Protein AF-A0A848SY18-F1 (afdb_monomer_lite)

pLDDT: mean 81.51, std 12.19, range [57.94, 96.0]

Structure (mmCIF, N/CA/C/O backbone):
data_AF-A0A848SY18-F1
#
_entry.id   AF-A0A848SY18-F1
#
loop_
_atom_site.group_PDB
_atom_site.id
_atom_site.type_symbol
_atom_site.label_atom_id
_atom_site.label_alt_id
_atom_site.label_comp_id
_atom_site.label_asym_id
_atom_site.label_entity_id
_atom_site.label_seq_id
_atom_site.pdbx_PDB_ins_code
_atom_site.Cartn_x
_atom_site.Cartn_y
_atom_site.Cartn_z
_atom_site.occupancy
_atom_site.B_iso_or_equiv
_atom_site.auth_seq_id
_atom_site.auth_comp_id
_atom_site.auth_asym_id
_atom_site.auth_atom_id
_atom_site.pdbx_PDB_model_num
ATOM 1 N N . THR A 1 1 ? 0.138 -9.824 -4.449 1.00 77.19 1 THR A N 1
ATOM 2 C CA . THR A 1 1 ? 1.586 -9.595 -4.633 1.00 77.19 1 THR A CA 1
ATOM 3 C C . THR A 1 1 ? 1.789 -8.093 -4.758 1.00 77.19 1 THR A C 1
ATOM 5 O O . THR A 1 1 ? 0.852 -7.423 -5.182 1.00 77.19 1 THR A O 1
ATOM 8 N N . VAL A 1 2 ? 2.917 -7.537 -4.309 1.00 79.81 2 VAL A N 1
ATOM 9 C CA . VAL A 1 2 ? 3.166 -6.082 -4.381 1.00 79.81 2 VAL A CA 1
ATOM 10 C C . VAL A 1 2 ? 3.931 -5.775 -5.679 1.00 79.81 2 VAL A C 1
ATOM 12 O O . VAL A 1 2 ? 4.819 -6.557 -6.017 1.00 79.81 2 VAL A O 1
ATOM 15 N N . PRO A 1 3 ? 3.591 -4.706 -6.426 1.00 84.81 3 PRO A N 1
ATOM 16 C CA . PRO A 1 3 ? 4.313 -4.333 -7.644 1.00 84.81 3 PRO A CA 1
ATOM 17 C C . PRO A 1 3 ? 5.781 -3.981 -7.372 1.00 84.81 3 PRO A C 1
ATOM 19 O O . PRO A 1 3 ? 6.089 -3.372 -6.352 1.00 84.81 3 PRO A O 1
ATOM 22 N N . GLU A 1 4 ? 6.668 -4.277 -8.324 1.00 84.19 4 GLU A N 1
ATOM 23 C CA . GLU A 1 4 ? 8.107 -3.957 -8.232 1.00 84.19 4 GLU A CA 1
ATOM 24 C C . GLU A 1 4 ? 8.389 -2.446 -8.215 1.00 84.19 4 GLU A C 1
ATOM 26 O O . GLU A 1 4 ? 9.436 -2.004 -7.756 1.00 84.19 4 GLU A O 1
ATOM 31 N N . THR A 1 5 ? 7.431 -1.636 -8.669 1.00 84.50 5 THR A N 1
ATOM 32 C CA . THR A 1 5 ? 7.511 -0.170 -8.662 1.00 84.50 5 THR A CA 1
ATOM 33 C C . THR A 1 5 ? 7.241 0.450 -7.290 1.00 84.50 5 THR A C 1
ATOM 35 O O . THR A 1 5 ? 7.219 1.673 -7.168 1.00 84.50 5 THR A O 1
ATOM 38 N N . VAL A 1 6 ? 7.008 -0.358 -6.251 1.00 86.62 6 VAL A N 1
ATOM 39 C CA . VAL A 1 6 ? 6.725 0.102 -4.886 1.00 86.62 6 VAL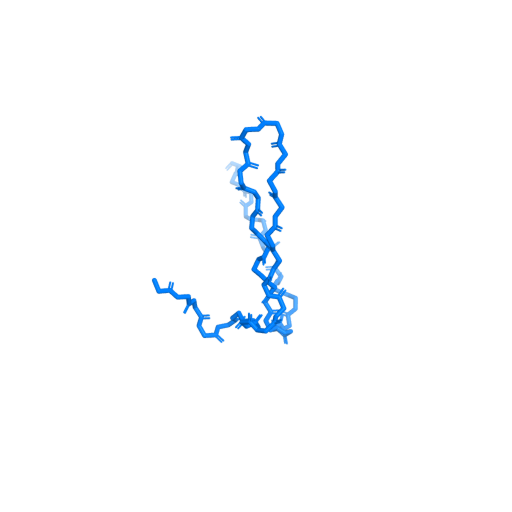 A CA 1
ATOM 40 C C . VAL A 1 6 ? 7.958 -0.060 -4.005 1.00 86.62 6 VAL A C 1
ATOM 42 O O . VAL A 1 6 ? 8.578 -1.120 -3.959 1.00 86.62 6 VAL A O 1
ATOM 45 N N . ILE A 1 7 ? 8.272 0.979 -3.232 1.00 88.75 7 ILE A N 1
ATOM 46 C CA . ILE A 1 7 ? 9.327 0.932 -2.219 1.00 88.75 7 ILE A CA 1
ATOM 47 C C . ILE A 1 7 ? 8.777 0.189 -0.999 1.00 88.75 7 ILE A C 1
ATOM 49 O O . ILE A 1 7 ? 8.171 0.794 -0.114 1.00 88.75 7 ILE A O 1
ATOM 53 N N . ALA A 1 8 ? 8.976 -1.129 -0.962 1.00 85.88 8 ALA A N 1
ATOM 54 C CA . ALA A 1 8 ? 8.413 -2.001 0.071 1.00 85.88 8 ALA A CA 1
ATOM 55 C C . ALA A 1 8 ? 8.786 -1.577 1.505 1.00 85.88 8 ALA A C 1
ATOM 57 O O . ALA A 1 8 ? 7.964 -1.676 2.411 1.00 85.88 8 ALA A O 1
ATOM 58 N N . GLU A 1 9 ? 9.993 -1.042 1.700 1.00 86.75 9 GLU A N 1
ATOM 59 C CA . GLU A 1 9 ? 10.500 -0.587 3.004 1.00 86.75 9 GLU A CA 1
ATOM 60 C C . GLU A 1 9 ? 9.805 0.673 3.539 1.00 86.75 9 GLU A C 1
ATOM 62 O O . GLU A 1 9 ? 9.923 0.990 4.719 1.00 86.75 9 GLU A O 1
ATOM 67 N N . LYS A 1 10 ? 9.089 1.404 2.679 1.00 87.25 10 LYS A N 1
ATOM 68 C CA . LYS A 1 10 ? 8.371 2.635 3.035 1.00 87.25 10 LYS A CA 1
ATOM 69 C C . LYS A 1 10 ? 6.853 2.450 3.036 1.00 87.25 10 LYS A C 1
ATOM 71 O O . LYS A 1 10 ? 6.122 3.434 3.031 1.00 87.25 10 LYS A O 1
ATOM 76 N N . ILE A 1 11 ? 6.364 1.212 2.990 1.00 89.38 11 ILE A N 1
ATOM 77 C CA . ILE A 1 11 ? 4.928 0.951 3.091 1.00 89.38 11 ILE A CA 1
ATOM 78 C C . ILE A 1 11 ? 4.460 1.326 4.498 1.00 89.38 11 ILE A C 1
ATOM 80 O O . ILE A 1 11 ? 4.975 0.812 5.489 1.00 89.38 11 ILE A O 1
ATOM 84 N N . GLU A 1 12 ? 3.455 2.192 4.575 1.00 91.75 12 GLU A N 1
ATOM 85 C CA . GLU A 1 12 ? 2.865 2.638 5.836 1.00 91.75 12 GLU A CA 1
ATOM 86 C C . GLU A 1 12 ? 1.420 2.150 5.940 1.00 91.75 12 GLU A C 1
ATOM 88 O O . GLU A 1 12 ? 0.672 2.152 4.960 1.00 91.75 12 GLU A O 1
ATOM 93 N N . GLY A 1 13 ? 1.019 1.726 7.136 1.00 92.38 13 GLY A N 1
ATOM 94 C CA . GLY A 1 13 ? -0.339 1.285 7.434 1.00 92.38 13 GLY A CA 1
ATOM 95 C C . GLY A 1 13 ? -0.916 2.078 8.598 1.00 92.38 13 GLY A C 1
ATOM 96 O O . GLY A 1 13 ? -0.260 2.232 9.628 1.00 92.38 13 GLY A O 1
ATOM 97 N N . LYS A 1 14 ? -2.148 2.561 8.449 1.00 96.00 14 LYS A N 1
ATOM 98 C CA . LYS A 1 14 ? -2.875 3.297 9.485 1.00 96.00 14 LYS A CA 1
ATOM 99 C C . LYS A 1 14 ? -4.303 2.777 9.587 1.00 96.00 14 LYS A C 1
ATOM 101 O O . LYS A 1 14 ? -5.008 2.709 8.585 1.00 96.00 14 LYS A O 1
ATOM 106 N N . TYR A 1 15 ? -4.726 2.406 10.790 1.00 95.12 15 TYR A N 1
ATOM 107 C CA . TYR A 1 15 ? -6.091 1.959 11.053 1.00 95.12 15 TYR A CA 1
ATOM 108 C C . TYR A 1 15 ? -6.843 3.038 11.826 1.00 95.12 15 TYR A C 1
ATOM 110 O O . TYR A 1 15 ? -6.481 3.343 12.961 1.00 95.12 15 TYR A O 1
ATOM 118 N N . GLU A 1 16 ? -7.865 3.619 11.206 1.00 95.69 16 GLU A N 1
ATOM 119 C CA . GLU A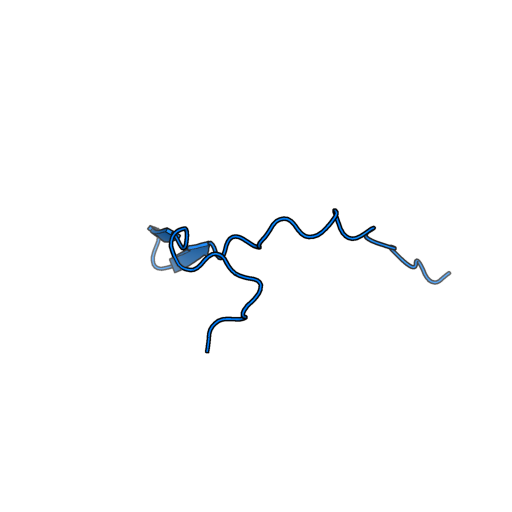 1 16 ? -8.684 4.691 11.781 1.00 95.69 16 GLU A CA 1
ATOM 120 C C . GLU A 1 16 ? -10.149 4.482 11.406 1.00 95.69 16 GLU A C 1
ATOM 122 O O . GLU A 1 16 ? -10.452 4.094 10.281 1.00 95.69 16 GLU A O 1
ATOM 127 N N . ASP A 1 17 ? -11.053 4.700 12.364 1.00 94.06 17 ASP A N 1
ATOM 128 C CA . ASP A 1 17 ? -12.512 4.638 12.174 1.00 94.06 17 ASP A CA 1
ATOM 129 C C . ASP A 1 17 ? -13.034 3.341 11.525 1.00 94.06 17 ASP A C 1
ATOM 131 O O . ASP A 1 17 ? -14.013 3.333 10.783 1.00 94.06 17 ASP A O 1
ATOM 135 N N . GLY A 1 18 ? -12.377 2.211 11.804 1.00 95.31 18 GLY A N 1
ATOM 136 C CA . GLY A 1 18 ? -12.740 0.915 11.221 1.00 95.31 18 GLY A CA 1
ATOM 137 C C . GLY A 1 18 ? -12.194 0.678 9.808 1.00 95.31 18 GLY A C 1
ATOM 138 O O . GLY A 1 18 ? -12.511 -0.342 9.196 1.00 95.31 18 GLY A O 1
ATOM 139 N N . ILE A 1 19 ? -11.372 1.595 9.289 1.00 95.75 19 ILE A N 1
ATOM 140 C CA . ILE A 1 19 ? -10.797 1.542 7.945 1.00 95.75 19 ILE A CA 1
ATOM 141 C C . ILE A 1 19 ? -9.279 1.372 8.034 1.00 95.75 19 ILE A C 1
ATOM 143 O O . ILE A 1 19 ? -8.566 2.163 8.655 1.00 95.75 19 ILE A O 1
ATOM 147 N N . LEU A 1 20 ? -8.771 0.340 7.357 1.00 93.75 20 LEU A N 1
ATOM 148 C CA . LEU A 1 20 ? -7.340 0.132 7.158 1.00 93.75 20 LEU A CA 1
ATOM 149 C C . LEU A 1 20 ? -6.872 0.899 5.918 1.00 93.75 20 LEU A C 1
ATOM 151 O O . LEU A 1 20 ? -7.181 0.520 4.790 1.00 93.75 20 LEU A O 1
ATOM 155 N N . ASN A 1 21 ? -6.094 1.952 6.136 1.00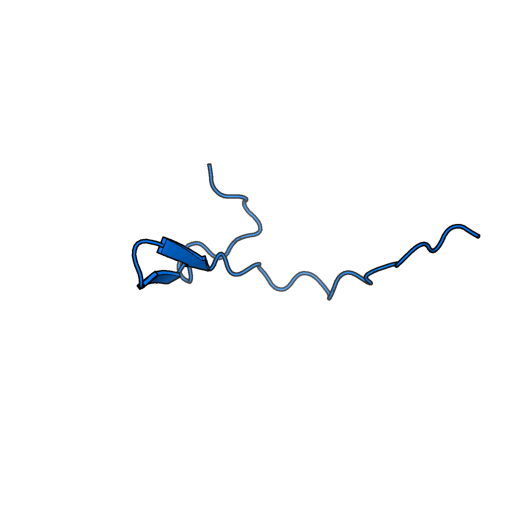 92.94 21 ASN A N 1
ATOM 156 C CA . ASN A 1 21 ? -5.438 2.726 5.094 1.00 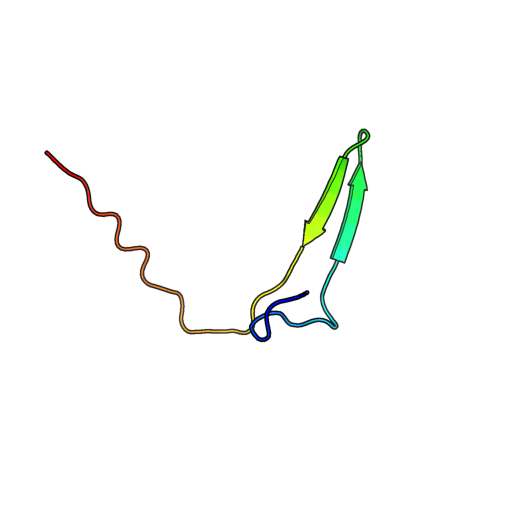92.94 21 ASN A CA 1
ATOM 157 C C . ASN A 1 21 ? -4.000 2.233 4.917 1.00 92.94 21 ASN A C 1
ATOM 159 O O . ASN A 1 21 ? -3.252 2.132 5.888 1.00 92.94 21 ASN A O 1
ATOM 163 N N . ILE A 1 22 ? -3.608 1.938 3.678 1.00 92.62 22 ILE A N 1
ATOM 164 C CA . ILE A 1 22 ? -2.255 1.486 3.333 1.00 92.62 22 ILE A CA 1
ATOM 165 C C . ILE A 1 22 ? -1.690 2.437 2.282 1.00 92.62 22 ILE A C 1
ATOM 167 O O . ILE A 1 22 ? -2.294 2.639 1.228 1.00 92.62 22 ILE A O 1
ATOM 171 N N . VAL A 1 23 ? -0.521 3.001 2.561 1.00 91.50 23 VAL A N 1
ATOM 172 C CA . VAL A 1 23 ? 0.223 3.859 1.642 1.00 91.50 23 VAL A CA 1
ATOM 173 C C . VAL A 1 23 ? 1.313 3.020 0.986 1.00 91.50 23 VAL A C 1
ATOM 175 O O . VAL A 1 23 ? 2.201 2.500 1.656 1.00 91.50 23 VAL A O 1
ATOM 178 N N . LEU A 1 24 ? 1.234 2.880 -0.339 1.00 91.56 24 LEU A N 1
ATOM 179 C CA . LEU A 1 24 ? 2.230 2.192 -1.161 1.00 91.56 24 LEU A CA 1
ATOM 180 C C . LEU A 1 24 ? 3.041 3.238 -1.943 1.00 91.56 24 LEU A C 1
ATOM 182 O O . LEU A 1 24 ? 2.602 3.668 -3.016 1.00 91.56 24 LEU A O 1
ATOM 186 N N . PRO A 1 25 ? 4.195 3.691 -1.424 1.00 87.06 25 PRO A N 1
ATOM 187 C CA . PRO A 1 25 ? 5.000 4.696 -2.100 1.00 87.06 25 PRO A CA 1
ATOM 188 C C . PRO A 1 25 ? 5.634 4.108 -3.357 1.00 87.06 25 PRO A C 1
ATOM 190 O O . PRO A 1 25 ? 6.269 3.054 -3.322 1.00 87.06 25 PRO A O 1
ATOM 193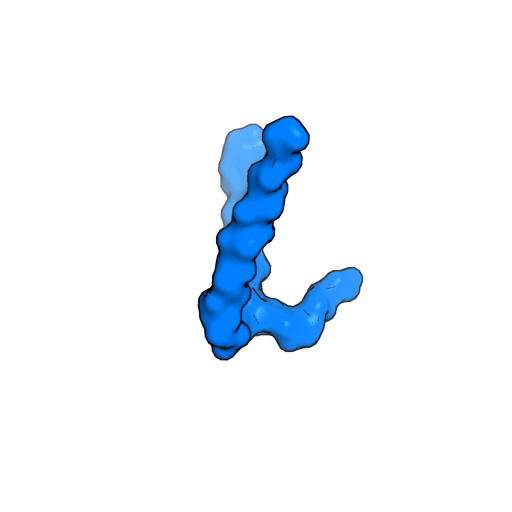 N N . LYS A 1 26 ? 5.472 4.809 -4.477 1.00 85.94 26 LYS A N 1
ATOM 194 C CA . LYS A 1 26 ? 6.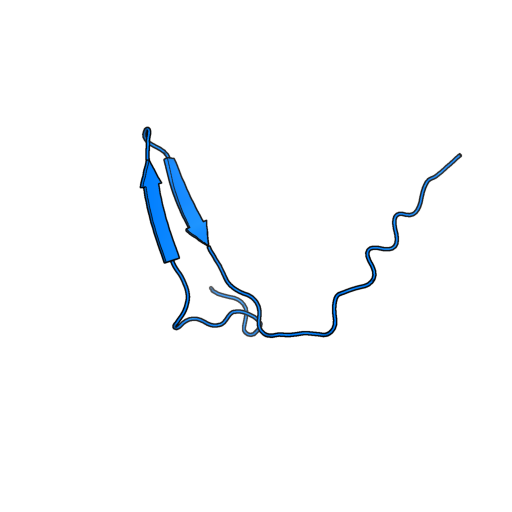098 4.428 -5.742 1.00 85.94 26 LYS A CA 1
ATOM 195 C C . LYS A 1 26 ? 7.560 4.871 -5.762 1.00 85.94 26 LYS A C 1
ATOM 197 O O . LYS A 1 26 ? 7.899 5.911 -5.195 1.00 85.94 26 LYS A O 1
ATOM 202 N N . LEU A 1 27 ? 8.404 4.095 -6.435 1.00 82.12 27 LEU A N 1
ATOM 203 C CA . LEU A 1 27 ? 9.716 4.544 -6.889 1.00 82.12 27 LEU A CA 1
ATOM 204 C C . LEU A 1 27 ? 9.527 5.821 -7.718 1.00 82.12 27 LEU A C 1
ATOM 206 O O . LEU A 1 27 ? 8.502 5.975 -8.385 1.00 82.12 27 LEU A O 1
ATOM 210 N N . GLU A 1 28 ? 10.475 6.757 -7.633 1.00 71.25 28 GLU A N 1
ATOM 211 C CA . GLU A 1 28 ? 10.443 7.997 -8.414 1.00 71.25 28 GLU A CA 1
ATOM 212 C C . GLU A 1 28 ? 10.582 7.685 -9.910 1.00 71.25 28 GLU A C 1
ATOM 214 O O . GLU A 1 28 ? 11.647 7.805 -10.508 1.00 71.25 28 GLU A O 1
ATOM 219 N N . GLU A 1 29 ? 9.485 7.276 -10.533 1.00 63.56 29 GLU A N 1
ATOM 220 C CA . GLU A 1 29 ? 9.324 7.299 -11.973 1.00 63.56 29 GLU A CA 1
ATOM 221 C C . GLU A 1 29 ? 8.763 8.667 -12.352 1.00 63.56 29 GLU A C 1
ATOM 223 O O . GLU A 1 29 ? 7.745 9.125 -11.823 1.00 63.56 29 GLU A O 1
ATOM 228 N N . VAL A 1 30 ? 9.505 9.330 -13.242 1.00 59.78 30 VAL A N 1
ATOM 229 C CA . VAL A 1 30 ? 9.242 10.635 -13.855 1.00 59.78 30 VAL A CA 1
ATOM 230 C C . VAL A 1 30 ? 7.743 10.901 -13.920 1.00 59.78 30 VAL A C 1
ATOM 232 O O . VAL A 1 30 ? 7.038 10.202 -14.644 1.00 59.78 30 VAL A O 1
ATOM 235 N N . LYS A 1 31 ? 7.280 11.889 -13.133 1.00 60.47 31 LYS A N 1
ATOM 236 C CA . LYS A 1 31 ? 5.878 12.319 -12.997 1.00 60.47 31 LYS A CA 1
ATOM 237 C C . LYS A 1 31 ? 5.112 12.058 -14.289 1.00 60.47 31 LYS A C 1
ATOM 239 O O . LYS A 1 31 ? 5.235 12.820 -15.249 1.00 60.47 31 LYS A O 1
ATOM 244 N N . GLY A 1 32 ? 4.357 10.959 -14.302 1.00 57.94 32 GLY A N 1
ATOM 245 C CA . GLY A 1 32 ? 3.553 10.575 -15.448 1.00 57.94 32 GLY A CA 1
ATOM 246 C C . GLY A 1 32 ? 2.658 11.750 -15.798 1.00 57.94 32 GLY A C 1
ATOM 247 O O . GLY A 1 32 ? 1.865 12.195 -14.970 1.00 57.94 32 GLY A O 1
ATOM 248 N N . ILE A 1 33 ? 2.843 12.296 -16.997 1.00 60.66 33 ILE A N 1
ATOM 249 C CA . ILE A 1 33 ? 2.002 13.361 -17.528 1.00 60.66 33 ILE A CA 1
ATOM 250 C C . ILE A 1 33 ? 0.584 12.794 -17.515 1.00 60.66 33 ILE A C 1
ATOM 252 O O . ILE A 1 33 ? 0.274 11.900 -18.305 1.00 60.66 33 ILE A O 1
ATOM 256 N N . SER A 1 34 ? -0.267 13.260 -16.599 1.00 64.69 34 SER A N 1
ATOM 257 C CA . SER A 1 34 ? -1.678 12.893 -16.590 1.00 64.69 34 SER A CA 1
ATOM 258 C C . SER A 1 34 ? -2.319 13.536 -17.816 1.00 64.69 34 SER A C 1
ATOM 260 O O . SER A 1 34 ? -2.833 14.651 -17.784 1.00 64.69 34 SER A O 1
ATOM 262 N N . LYS A 1 35 ? -2.243 12.852 -18.961 1.00 65.56 35 LYS A N 1
ATOM 263 C CA . LYS A 1 35 ? -2.997 13.246 -20.147 1.00 65.56 35 LYS A CA 1
ATOM 264 C C . LYS A 1 35 ? -4.470 12.995 -19.844 1.00 65.56 35 LYS A C 1
ATOM 266 O O . LYS A 1 35 ? -4.970 11.890 -20.025 1.00 65.56 35 LYS A O 1
ATOM 271 N N . LYS A 1 36 ? -5.158 14.024 -19.350 1.00 74.06 36 LYS A N 1
ATOM 272 C CA . LYS A 1 36 ? -6.618 14.063 -19.334 1.00 74.06 36 LYS A CA 1
ATOM 273 C C . LYS A 1 36 ? -7.062 14.199 -20.791 1.00 74.06 36 LYS A C 1
ATOM 275 O O . LYS A 1 36 ? -6.858 15.248 -21.393 1.00 74.06 36 LYS A O 1
ATOM 280 N N . ILE A 1 37 ? -7.601 13.129 -21.368 1.00 72.62 37 ILE A N 1
ATOM 281 C CA . ILE A 1 37 ? -8.286 13.209 -22.659 1.00 72.62 37 ILE A CA 1
ATOM 282 C C . ILE A 1 37 ? -9.749 13.525 -22.353 1.00 72.62 37 ILE A C 1
ATOM 284 O O . ILE A 1 37 ? -10.448 12.708 -21.758 1.00 72.62 37 ILE A O 1
ATOM 288 N N . GLU A 1 38 ? -10.180 14.737 -22.691 1.00 70.81 38 GLU A N 1
ATOM 289 C CA . GLU A 1 38 ? -11.584 15.140 -22.647 1.00 70.81 38 GLU A CA 1
ATOM 290 C C . GLU A 1 38 ? -12.215 14.832 -24.008 1.00 70.81 38 GLU A C 1
ATOM 292 O O . GLU A 1 38 ? -11.639 15.146 -25.049 1.00 70.81 38 GLU A O 1
ATOM 297 N N . ILE A 1 39 ? -13.361 14.160 -23.994 1.00 66.31 39 ILE A N 1
ATOM 298 C CA . ILE A 1 39 ? -14.156 13.827 -25.179 1.00 66.31 39 ILE A CA 1
ATOM 299 C C . ILE A 1 39 ? -15.302 14.843 -25.234 1.00 66.31 39 ILE A C 1
ATOM 301 O O . ILE A 1 39 ? -16.065 14.923 -24.270 1.00 66.31 39 ILE A O 1
ATOM 305 N N . SER A 1 40 ? -15.379 15.633 -26.311 1.00 64.06 40 SER A N 1
ATOM 306 C CA . SER A 1 40 ? -16.495 16.543 -26.635 1.00 64.06 40 SER A CA 1
ATOM 307 C C . SER A 1 40 ? -17.441 15.910 -27.644 1.00 64.06 40 SER A C 1
ATOM 309 O O . SER A 1 40 ? -16.932 15.191 -28.534 1.00 64.06 40 SER A O 1
#

Sequence (40 aa):
TVPETVIAEKIEGKYEDGILNIVLPKLEEVKGISKKIEIS

Foldseek 3Di:
DDDPQFPPVPWDWDADPNDIDIDTDGDPDPPPPPPPDDDD

Radius of gyration: 14.95 Å; chains: 1; bounding box: 27×26×39 Å

Secondary structure (DSSP, 8-state):
---TTB-GGG-EEEEETTEEEEE-PBP-------------